Protein AF-A0A4Y2KAM5-F1 (afdb_monomer_lite)

Sequence (116 aa):
MMDPSRSSQRAVIQFLRAEGERASQIYRRMKEVYGEQCLARCTIERYCNTLLRLKQTIKNKQRGKLSNGIVLLQDNARPRVGKKTLELLEKFRWEVLQHPPYSPDISHVTPISSAP

Secondary structure (DSSP, 8-state):
----SHHHHHHHHHHHHHTT--HHHHHHHHHHHHGGG-HHHHHHHHHHHHHHHHHHHHHHHSTTGGGG-EEEE----TTTS-HHHHHHHHHHTEEEEP--TT-GGGS---------

Structure (mmCIF, N/CA/C/O backbone):
data_AF-A0A4Y2KAM5-F1
#
_entry.id   AF-A0A4Y2KAM5-F1
#
loop_
_atom_site.group_PDB
_atom_site.id
_atom_site.type_symbol
_atom_site.label_atom_id
_atom_site.label_alt_id
_atom_site.label_comp_id
_atom_site.label_asym_id
_atom_site.label_entity_id
_atom_site.label_seq_id
_atom_site.pdbx_PDB_ins_code
_atom_site.Cartn_x
_atom_site.Cartn_y
_atom_site.Cartn_z
_atom_site.occupancy
_atom_site.B_iso_or_equiv
_atom_site.auth_seq_id
_atom_site.auth_comp_id
_atom_site.auth_asym_id
_atom_site.auth_atom_id
_atom_site.pdbx_PDB_model_num
ATOM 1 N N . MET A 1 1 ? 23.739 1.445 -0.058 1.00 62.59 1 MET A N 1
ATOM 2 C CA . MET A 1 1 ? 22.274 1.334 0.122 1.00 62.59 1 MET A CA 1
ATOM 3 C C . MET A 1 1 ? 21.628 2.432 -0.713 1.00 62.59 1 MET A C 1
ATOM 5 O O . MET A 1 1 ? 22.022 3.578 -0.545 1.00 62.59 1 MET A O 1
ATOM 9 N N . MET A 1 2 ? 20.752 2.091 -1.664 1.00 76.50 2 MET A N 1
ATOM 10 C CA . MET A 1 2 ? 20.101 3.063 -2.562 1.00 76.50 2 MET A CA 1
ATOM 11 C C . MET A 1 2 ? 18.965 3.788 -1.819 1.00 76.50 2 MET A C 1
ATOM 13 O O . MET A 1 2 ? 18.311 3.171 -0.980 1.00 76.50 2 MET A O 1
ATOM 17 N N . ASP A 1 3 ? 18.703 5.064 -2.120 1.00 83.19 3 ASP A N 1
ATOM 18 C CA . ASP A 1 3 ? 17.586 5.807 -1.513 1.00 83.19 3 ASP A CA 1
ATOM 19 C C . ASP A 1 3 ? 16.230 5.158 -1.872 1.00 83.19 3 ASP A C 1
ATOM 21 O O . ASP A 1 3 ? 15.888 5.102 -3.058 1.00 83.19 3 ASP A O 1
ATOM 25 N N . PRO A 1 4 ? 15.429 4.691 -0.893 1.00 80.06 4 PRO A N 1
ATOM 26 C CA . PRO A 1 4 ? 14.168 4.001 -1.151 1.00 80.06 4 PRO A CA 1
ATOM 27 C C . PRO A 1 4 ? 13.010 4.944 -1.488 1.00 80.06 4 PRO A C 1
ATOM 29 O O . PRO A 1 4 ? 11.862 4.495 -1.567 1.00 80.06 4 PRO A O 1
ATOM 32 N N . SER A 1 5 ? 13.251 6.243 -1.682 1.00 83.81 5 SER A N 1
ATOM 33 C CA . SER A 1 5 ? 12.192 7.171 -2.075 1.00 83.81 5 SER A CA 1
ATOM 34 C C . SER A 1 5 ? 11.488 6.737 -3.370 1.00 83.81 5 SER A C 1
ATOM 36 O O . SER A 1 5 ? 12.058 6.105 -4.263 1.00 83.81 5 SER A O 1
ATOM 38 N N . ARG A 1 6 ? 10.206 7.109 -3.505 1.00 81.12 6 ARG A N 1
ATOM 39 C CA . ARG A 1 6 ? 9.416 6.807 -4.714 1.00 81.12 6 ARG A CA 1
ATOM 40 C C . ARG A 1 6 ? 10.047 7.389 -5.975 1.00 81.12 6 ARG A C 1
ATOM 42 O O . ARG A 1 6 ? 9.938 6.778 -7.030 1.00 81.12 6 ARG A O 1
ATOM 49 N N . SER A 1 7 ? 10.652 8.568 -5.867 1.00 85.31 7 SER A N 1
ATOM 50 C CA . SER A 1 7 ? 11.377 9.240 -6.946 1.00 85.31 7 SER A CA 1
ATOM 51 C C . SER A 1 7 ? 12.544 8.389 -7.426 1.00 85.31 7 SER A C 1
ATOM 53 O O . SER A 1 7 ? 12.610 8.085 -8.614 1.00 85.31 7 SER A O 1
ATOM 55 N N . SER A 1 8 ? 13.383 7.928 -6.499 1.00 88.38 8 SER A N 1
ATOM 56 C CA . SER A 1 8 ? 14.541 7.083 -6.794 1.00 88.38 8 SER A CA 1
ATOM 57 C C . SER A 1 8 ? 14.114 5.745 -7.386 1.00 88.38 8 SER A C 1
ATOM 59 O O . SER A 1 8 ? 14.589 5.346 -8.445 1.00 88.38 8 SER A O 1
ATOM 61 N N . GLN A 1 9 ? 13.109 5.103 -6.790 1.00 88.31 9 GLN A N 1
ATOM 62 C CA . GLN A 1 9 ? 12.578 3.849 -7.313 1.00 88.31 9 GLN A CA 1
ATOM 63 C C . GLN A 1 9 ? 11.943 3.992 -8.706 1.00 88.31 9 GLN A C 1
ATOM 65 O O . GLN A 1 9 ? 12.094 3.118 -9.559 1.00 88.31 9 GLN A O 1
ATOM 70 N N . ARG A 1 10 ? 11.238 5.101 -8.966 1.00 88.75 10 ARG A N 1
ATOM 71 C CA . ARG A 1 10 ? 10.645 5.388 -10.278 1.00 88.75 10 ARG A CA 1
ATOM 72 C C . ARG A 1 10 ? 11.716 5.668 -11.328 1.00 88.75 10 ARG A C 1
ATOM 74 O O . ARG A 1 10 ? 11.553 5.210 -12.453 1.00 88.75 10 ARG A O 1
ATOM 81 N N . ALA A 1 11 ? 12.788 6.370 -10.961 1.00 91.19 11 ALA A N 1
ATOM 82 C 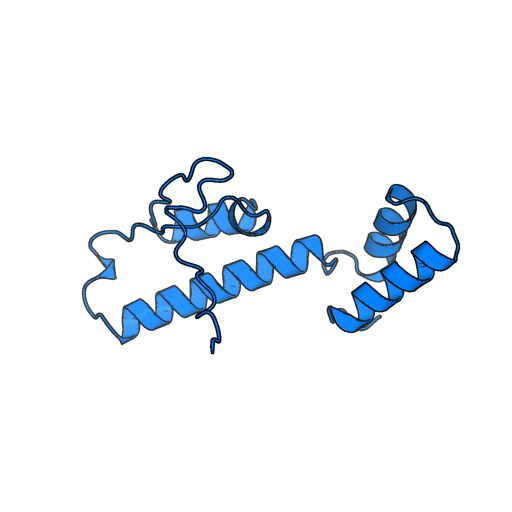CA . ALA A 1 11 ? 13.926 6.609 -11.843 1.00 91.19 11 ALA A CA 1
ATOM 83 C C . ALA A 1 11 ? 14.585 5.288 -12.264 1.00 91.19 11 ALA A C 1
ATOM 85 O O . ALA A 1 11 ? 14.802 5.077 -13.452 1.00 91.19 11 ALA A O 1
ATOM 86 N N . VAL A 1 12 ? 14.789 4.355 -11.327 1.00 89.62 12 VAL A N 1
ATOM 87 C CA . VAL A 1 12 ? 15.322 3.018 -11.643 1.00 89.62 12 VAL A CA 1
ATOM 88 C C . VAL A 1 12 ? 14.385 2.247 -12.574 1.00 89.62 12 VAL A C 1
ATOM 90 O O . VAL A 1 12 ? 14.832 1.714 -13.581 1.00 89.62 12 VAL A O 1
ATOM 93 N N . ILE A 1 13 ? 13.073 2.236 -12.320 1.00 90.81 13 ILE A N 1
ATOM 94 C CA . ILE A 1 13 ? 12.115 1.571 -13.223 1.00 90.81 13 ILE A CA 1
ATOM 95 C C . ILE A 1 13 ? 12.149 2.181 -14.630 1.00 90.81 13 ILE A C 1
ATOM 97 O O . ILE A 1 13 ? 12.090 1.450 -15.617 1.00 90.81 13 ILE A O 1
ATOM 101 N N . GLN A 1 14 ? 12.227 3.510 -14.730 1.00 92.69 14 GLN A N 1
ATOM 102 C CA . GLN A 1 14 ? 12.318 4.206 -16.014 1.00 92.69 14 GLN A CA 1
ATOM 103 C C . GLN A 1 14 ? 13.618 3.865 -16.747 1.00 92.69 14 GLN A C 1
ATOM 105 O O . GLN A 1 14 ? 13.573 3.600 -17.945 1.00 92.69 14 GLN A O 1
ATOM 110 N N . 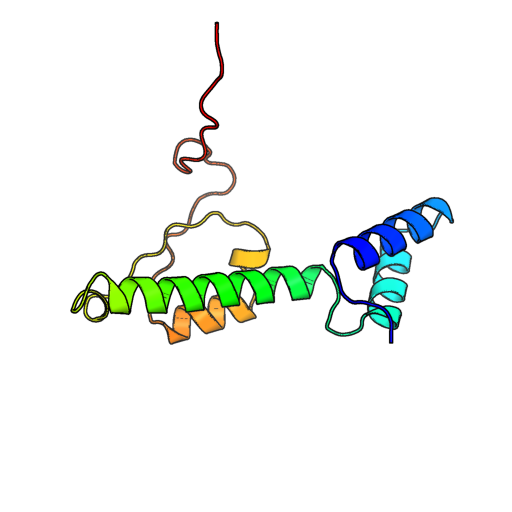PHE A 1 15 ? 14.735 3.806 -16.024 1.00 93.69 15 PHE A N 1
ATOM 111 C CA . PHE A 1 15 ? 16.039 3.427 -16.555 1.00 93.69 15 PHE A CA 1
ATOM 112 C C . PHE A 1 15 ? 16.041 1.992 -17.102 1.00 93.69 15 PHE A C 1
ATOM 114 O O . PHE A 1 15 ? 16.318 1.793 -18.279 1.00 93.69 15 PHE A O 1
ATOM 121 N N . LEU A 1 16 ? 15.618 1.003 -16.307 1.00 92.12 16 LEU A N 1
ATOM 122 C CA . LEU A 1 16 ? 15.596 -0.406 -16.731 1.00 92.12 16 LEU A CA 1
ATOM 123 C C . LEU A 1 16 ? 14.626 -0.643 -17.901 1.00 92.12 16 LEU A C 1
ATOM 125 O O . LEU A 1 16 ? 14.863 -1.475 -18.774 1.00 92.12 16 LEU A O 1
ATOM 129 N N . ARG A 1 17 ? 13.531 0.125 -17.963 1.00 92.69 17 ARG A N 1
ATOM 130 C CA . ARG A 1 17 ? 12.621 0.098 -19.114 1.00 92.69 17 ARG A CA 1
ATOM 131 C C . ARG A 1 17 ? 13.272 0.672 -20.377 1.00 92.69 17 ARG A C 1
ATOM 133 O O . ARG A 1 17 ? 12.992 0.167 -21.460 1.00 92.69 17 ARG A O 1
ATOM 140 N N . ALA A 1 18 ? 14.110 1.702 -20.249 1.00 93.56 18 ALA A N 1
ATOM 141 C CA . ALA A 1 18 ? 14.869 2.272 -21.362 1.00 93.56 18 ALA A CA 1
ATOM 142 C C . ALA A 1 18 ? 15.994 1.337 -21.846 1.00 93.56 18 ALA A C 1
ATOM 144 O O . ALA A 1 18 ? 16.266 1.304 -23.040 1.00 93.56 18 ALA A O 1
ATOM 145 N N . GLU A 1 19 ? 16.570 0.515 -20.959 1.00 92.88 19 GLU A N 1
ATOM 146 C CA . GLU A 1 19 ? 17.498 -0.575 -21.321 1.00 92.88 19 GLU A CA 1
ATOM 147 C C . GLU A 1 19 ? 16.820 -1.738 -22.077 1.00 92.88 19 GLU A C 1
ATOM 149 O O . GLU A 1 19 ? 17.492 -2.656 -22.542 1.00 92.88 19 GLU A O 1
ATOM 154 N N . GLY A 1 20 ? 15.490 -1.719 -22.222 1.00 92.44 20 GLY A N 1
ATOM 155 C CA . GLY A 1 20 ? 14.738 -2.747 -22.944 1.00 92.44 20 GLY A CA 1
ATOM 156 C C . GLY A 1 20 ? 14.382 -3.976 -22.104 1.00 92.44 20 GLY A C 1
ATOM 157 O O . GLY A 1 20 ? 13.975 -5.002 -22.653 1.00 92.44 20 GLY A O 1
ATOM 158 N N . GLU A 1 21 ? 14.494 -3.904 -20.776 1.00 92.56 21 GLU A N 1
ATOM 159 C CA . GLU A 1 21 ? 14.119 -5.026 -19.924 1.00 92.56 21 GLU A CA 1
ATOM 160 C C . GLU A 1 21 ? 12.616 -5.295 -19.910 1.00 92.56 21 GLU A C 1
ATOM 162 O O . GLU A 1 21 ? 11.764 -4.401 -19.865 1.00 92.56 21 GLU A O 1
ATOM 167 N N . ARG A 1 22 ? 12.270 -6.582 -19.849 1.00 93.69 22 ARG A N 1
ATOM 168 C CA . ARG A 1 22 ? 10.887 -7.007 -19.647 1.00 93.69 22 ARG A CA 1
ATOM 169 C C . ARG A 1 22 ? 10.462 -6.769 -18.202 1.00 93.69 22 ARG A C 1
ATOM 171 O O . ARG A 1 22 ? 11.255 -6.895 -17.272 1.00 93.69 22 ARG A O 1
ATOM 178 N N . ALA A 1 23 ? 9.162 -6.563 -17.990 1.00 85.31 23 ALA A N 1
ATOM 179 C CA . ALA A 1 23 ? 8.577 -6.296 -16.670 1.00 85.31 23 ALA A CA 1
ATOM 180 C C . ALA A 1 23 ? 9.002 -7.289 -15.564 1.00 85.31 23 ALA A C 1
ATOM 182 O O . ALA A 1 23 ? 9.200 -6.891 -14.417 1.00 85.31 23 ALA A O 1
ATOM 183 N N . SER A 1 24 ? 9.181 -8.572 -15.897 1.00 88.25 24 SER A N 1
ATOM 184 C CA . SER A 1 24 ? 9.647 -9.598 -14.954 1.00 88.25 24 SER A CA 1
ATOM 185 C C . SER A 1 24 ? 11.097 -9.398 -14.504 1.00 88.25 24 SER A C 1
ATOM 187 O O . SER A 1 24 ? 11.423 -9.689 -13.354 1.00 88.25 24 SER A O 1
ATOM 189 N N . GLN A 1 25 ? 11.965 -8.917 -15.396 1.00 91.88 25 GLN A N 1
ATOM 190 C CA . GLN A 1 25 ? 13.373 -8.645 -15.100 1.00 91.88 25 GLN A CA 1
ATOM 191 C C . GLN A 1 25 ? 13.501 -7.350 -14.294 1.00 91.88 25 GLN A C 1
ATOM 193 O O . GLN A 1 25 ? 14.136 -7.366 -13.241 1.00 91.88 25 GLN A O 1
ATOM 198 N N . ILE A 1 26 ? 12.742 -6.313 -14.675 1.00 91.19 26 ILE A N 1
ATOM 199 C CA . ILE A 1 26 ? 12.607 -5.074 -13.897 1.00 91.19 26 ILE A CA 1
ATOM 200 C C . ILE A 1 26 ? 12.191 -5.401 -12.463 1.00 91.19 26 ILE A C 1
ATOM 202 O O . ILE A 1 26 ? 12.829 -4.938 -11.528 1.00 91.19 26 ILE A O 1
ATOM 206 N N . TYR A 1 27 ? 11.170 -6.241 -12.256 1.00 87.31 27 TYR A N 1
ATOM 207 C CA . TYR A 1 27 ? 10.750 -6.637 -10.907 1.00 87.31 27 TYR A CA 1
ATOM 208 C C . TYR A 1 27 ? 11.861 -7.348 -10.117 1.00 87.31 27 TYR A C 1
ATOM 210 O O . TYR A 1 27 ? 12.036 -7.070 -8.929 1.00 87.31 27 TYR A O 1
ATOM 218 N N . ARG A 1 28 ? 12.618 -8.249 -10.758 1.00 90.44 28 ARG A N 1
ATOM 219 C CA . ARG A 1 28 ? 13.723 -8.977 -10.117 1.00 90.44 28 ARG A CA 1
ATOM 220 C C . ARG A 1 28 ? 14.837 -8.023 -9.687 1.00 90.44 28 ARG A C 1
ATOM 222 O O . ARG A 1 28 ? 15.177 -8.008 -8.509 1.00 90.44 28 ARG A O 1
ATOM 229 N N . ARG A 1 29 ? 15.302 -7.165 -10.598 1.00 90.50 29 ARG A N 1
ATOM 230 C CA . ARG A 1 29 ? 16.314 -6.139 -10.310 1.00 90.50 29 ARG A CA 1
ATOM 231 C C . ARG A 1 29 ? 15.831 -5.146 -9.258 1.00 90.50 29 ARG A C 1
ATOM 233 O O . ARG A 1 29 ? 16.566 -4.797 -8.342 1.00 90.50 29 ARG A O 1
ATOM 240 N N . MET A 1 30 ? 14.559 -4.756 -9.313 1.00 89.25 30 MET A N 1
ATOM 241 C CA . MET A 1 30 ? 13.967 -3.884 -8.301 1.00 89.25 30 MET A CA 1
ATOM 242 C C . MET A 1 30 ? 14.008 -4.520 -6.908 1.00 89.25 30 MET A C 1
ATOM 244 O O . MET A 1 30 ? 14.317 -3.849 -5.922 1.00 89.25 30 MET A O 1
ATOM 248 N N . LYS A 1 31 ? 13.724 -5.824 -6.826 1.00 87.19 31 LYS A N 1
ATOM 249 C CA . LYS A 1 31 ? 13.784 -6.592 -5.580 1.00 87.19 31 LYS A CA 1
ATOM 250 C C . LYS A 1 31 ? 15.219 -6.782 -5.085 1.00 87.19 31 LYS A C 1
ATOM 252 O O . LYS A 1 31 ? 15.419 -6.801 -3.880 1.00 87.19 31 LYS A O 1
ATOM 257 N N . GLU A 1 32 ? 16.203 -6.884 -5.971 1.00 89.00 32 GLU A N 1
ATOM 258 C CA . GLU A 1 32 ? 17.623 -6.949 -5.598 1.00 89.00 32 GLU A CA 1
ATOM 259 C C . GLU A 1 32 ? 18.124 -5.614 -5.027 1.00 89.00 32 GLU A C 1
ATOM 261 O O . GLU A 1 32 ? 18.765 -5.598 -3.981 1.00 89.00 32 GLU A O 1
ATOM 266 N N . VAL A 1 33 ? 17.778 -4.486 -5.661 1.00 88.00 33 VAL A N 1
ATOM 267 C CA . VAL A 1 33 ? 18.260 -3.153 -5.250 1.00 88.00 33 VAL A CA 1
ATOM 268 C C . VAL A 1 33 ? 17.564 -2.646 -3.984 1.00 88.00 33 VAL A C 1
ATOM 270 O O . VAL A 1 33 ? 18.210 -2.067 -3.111 1.00 88.00 33 VAL A O 1
ATOM 273 N N . TYR A 1 34 ? 16.247 -2.846 -3.878 1.00 85.50 34 TYR A N 1
ATOM 274 C CA . TYR A 1 34 ? 15.428 -2.266 -2.805 1.00 85.50 34 TYR A CA 1
ATOM 275 C C . TYR A 1 34 ? 14.913 -3.290 -1.790 1.00 85.50 34 TYR A C 1
ATOM 277 O O . TYR A 1 34 ? 14.358 -2.900 -0.761 1.00 85.50 34 TYR A O 1
ATOM 285 N N . GLY A 1 35 ? 15.067 -4.592 -2.047 1.00 84.88 35 GLY A N 1
ATOM 286 C CA . GLY A 1 35 ? 14.651 -5.649 -1.128 1.00 84.88 35 GLY A CA 1
ATOM 287 C C . GLY A 1 35 ? 13.185 -5.527 -0.717 1.00 84.88 35 GLY A C 1
ATOM 288 O O . GLY A 1 35 ? 12.262 -5.500 -1.539 1.00 84.8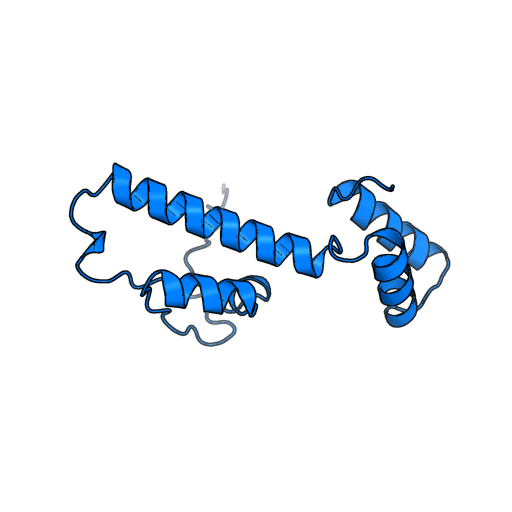8 35 GLY A O 1
ATOM 289 N N . GLU A 1 36 ? 12.965 -5.434 0.593 1.00 78.25 36 GLU A N 1
ATOM 290 C CA . GLU A 1 36 ? 11.632 -5.276 1.170 1.00 78.25 36 GLU A CA 1
ATOM 291 C C . GLU A 1 36 ? 11.005 -3.895 0.929 1.00 78.25 36 GLU A C 1
ATOM 293 O O . GLU A 1 36 ? 9.782 -3.775 0.999 1.00 78.25 36 GLU A O 1
ATOM 298 N N . GLN A 1 37 ? 11.812 -2.884 0.594 1.00 76.25 37 GLN A N 1
ATOM 299 C CA . GLN A 1 37 ? 11.394 -1.495 0.378 1.00 76.25 37 GLN A CA 1
ATOM 300 C C . GLN A 1 37 ? 10.944 -1.220 -1.068 1.00 76.25 37 GLN A C 1
ATOM 302 O O . GLN A 1 37 ? 10.829 -0.074 -1.481 1.00 76.25 37 GLN A O 1
ATOM 307 N N . CYS A 1 38 ? 10.663 -2.250 -1.867 1.00 77.19 38 CYS A N 1
ATOM 308 C CA . CYS A 1 38 ? 10.095 -2.092 -3.209 1.00 77.19 38 CYS A CA 1
ATOM 309 C C . CYS A 1 38 ? 8.738 -1.346 -3.199 1.00 77.19 38 CYS A C 1
ATOM 311 O O . CYS A 1 38 ? 7.909 -1.563 -2.311 1.00 77.19 38 CYS A O 1
ATOM 313 N N . LEU A 1 39 ? 8.452 -0.555 -4.246 1.00 67.88 39 LEU A N 1
ATOM 314 C CA . LEU A 1 39 ? 7.273 0.325 -4.380 1.00 67.88 39 LEU A CA 1
ATOM 315 C C . LEU A 1 39 ? 5.944 -0.328 -3.973 1.00 67.88 39 LEU A C 1
ATOM 317 O O . LEU A 1 39 ? 5.110 0.309 -3.324 1.00 67.88 39 LEU A O 1
ATOM 321 N N . ALA A 1 40 ? 5.738 -1.596 -4.335 1.00 67.00 40 ALA A N 1
ATOM 322 C CA . ALA A 1 40 ? 4.520 -2.328 -3.996 1.00 67.00 40 ALA A CA 1
ATOM 323 C C . ALA A 1 40 ? 4.329 -2.471 -2.474 1.00 67.00 40 ALA A C 1
ATOM 325 O O . ALA A 1 40 ? 3.224 -2.275 -1.971 1.00 67.00 40 ALA A O 1
ATOM 326 N N . ARG A 1 41 ? 5.406 -2.750 -1.730 1.00 66.06 41 ARG A N 1
ATOM 327 C CA . ARG A 1 41 ? 5.386 -2.870 -0.266 1.00 66.06 41 ARG A CA 1
ATOM 328 C C . ARG A 1 41 ? 5.339 -1.506 0.422 1.00 66.06 41 ARG A C 1
ATOM 330 O O . ARG A 1 41 ? 4.525 -1.338 1.329 1.00 66.06 41 ARG A O 1
ATOM 337 N N . CYS A 1 42 ? 6.086 -0.513 -0.069 1.00 69.12 42 CYS A N 1
ATOM 338 C CA . CYS A 1 42 ? 6.027 0.858 0.459 1.00 69.12 42 CYS A CA 1
ATOM 339 C C . CYS A 1 42 ? 4.627 1.480 0.359 1.00 69.12 42 CYS A C 1
ATOM 341 O O . CYS A 1 42 ? 4.230 2.265 1.219 1.00 69.12 42 CYS A O 1
ATOM 343 N N . THR A 1 43 ? 3.855 1.134 -0.675 1.00 77.81 43 THR A N 1
ATOM 344 C CA . THR A 1 43 ? 2.493 1.666 -0.844 1.00 77.81 43 THR A CA 1
ATOM 345 C C . THR A 1 43 ? 1.523 1.094 0.198 1.00 77.81 43 THR A C 1
ATOM 347 O O . THR A 1 43 ? 0.713 1.841 0.745 1.00 77.81 43 THR A O 1
ATOM 350 N N . ILE A 1 44 ? 1.643 -0.198 0.530 1.00 81.44 44 ILE A N 1
ATOM 351 C CA . ILE A 1 44 ? 0.847 -0.856 1.582 1.00 81.44 44 ILE A CA 1
ATOM 352 C C . ILE A 1 44 ? 1.198 -0.274 2.956 1.00 81.44 44 ILE A C 1
ATOM 354 O O . ILE A 1 44 ? 0.318 0.128 3.712 1.00 81.44 44 ILE A O 1
ATOM 358 N N . GLU A 1 45 ? 2.489 -0.167 3.269 1.00 82.00 45 GLU A N 1
ATOM 359 C CA . GLU A 1 45 ? 2.956 0.366 4.552 1.00 82.00 45 GLU A CA 1
ATOM 360 C C . GLU A 1 45 ? 2.515 1.817 4.775 1.00 82.00 45 GLU A C 1
ATOM 362 O O . GLU A 1 45 ? 2.048 2.185 5.856 1.00 82.00 45 GLU A O 1
ATOM 367 N N . ARG A 1 46 ? 2.572 2.643 3.727 1.00 83.25 46 ARG A N 1
ATOM 368 C CA . ARG A 1 46 ? 2.061 4.013 3.785 1.00 83.25 46 ARG A CA 1
ATOM 369 C C . ARG A 1 46 ? 0.565 4.053 4.082 1.00 83.25 46 ARG A C 1
ATOM 371 O O . ARG A 1 46 ? 0.136 4.892 4.870 1.00 83.25 46 ARG A O 1
ATOM 378 N N . TYR A 1 47 ? -0.219 3.163 3.476 1.00 85.56 47 TYR A N 1
ATOM 379 C CA . TYR A 1 47 ? -1.651 3.082 3.744 1.00 85.56 47 TYR A CA 1
ATOM 380 C C . TYR A 1 47 ? -1.933 2.671 5.199 1.00 85.56 47 TYR A C 1
ATOM 382 O O . TYR A 1 47 ? -2.724 3.328 5.876 1.00 85.56 47 TYR A O 1
ATOM 390 N N . CYS A 1 48 ? -1.201 1.689 5.731 1.00 87.00 48 CYS A N 1
ATOM 391 C CA . CYS A 1 48 ? -1.265 1.320 7.148 1.00 87.00 48 CYS A CA 1
ATOM 392 C C . CYS A 1 48 ? -0.951 2.504 8.081 1.00 87.00 48 CYS A C 1
ATOM 394 O O . CYS A 1 48 ? -1.663 2.737 9.057 1.00 87.00 48 CYS A O 1
ATOM 396 N N . ASN A 1 49 ? 0.066 3.305 7.753 1.00 89.25 49 ASN A N 1
ATOM 397 C CA . ASN A 1 49 ? 0.394 4.518 8.507 1.00 89.25 49 ASN A CA 1
ATOM 398 C C . ASN A 1 49 ? -0.730 5.564 8.462 1.00 89.25 49 ASN A C 1
ATOM 400 O O . ASN A 1 49 ? -1.012 6.212 9.473 1.00 89.25 49 ASN A O 1
ATOM 404 N N . THR A 1 50 ? -1.411 5.711 7.324 1.00 89.25 50 THR A N 1
ATOM 405 C CA . THR A 1 50 ? -2.607 6.559 7.218 1.00 89.25 50 THR A CA 1
ATOM 406 C C . THR A 1 50 ? -3.719 6.064 8.146 1.00 89.25 50 THR A C 1
ATOM 408 O O . THR A 1 50 ? -4.289 6.872 8.878 1.00 89.25 50 THR A O 1
ATOM 411 N N . LEU A 1 51 ? -3.987 4.754 8.187 1.00 89.50 51 LEU A N 1
ATOM 412 C CA . LEU A 1 51 ? -4.995 4.165 9.080 1.00 89.50 51 LEU A CA 1
ATOM 413 C C . LEU A 1 51 ? -4.657 4.373 10.564 1.00 89.50 51 LEU A C 1
ATOM 415 O O . LEU A 1 51 ? -5.535 4.717 11.355 1.00 89.50 51 LEU 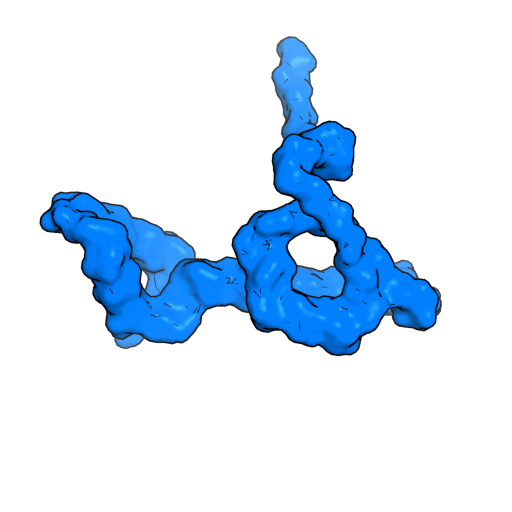A O 1
ATOM 419 N N . LEU A 1 52 ? -3.384 4.237 10.947 1.00 91.00 52 LEU A N 1
ATOM 420 C CA . LEU A 1 52 ? -2.919 4.511 12.313 1.00 91.00 52 LEU A CA 1
ATOM 421 C C . LEU A 1 52 ? -3.175 5.969 12.722 1.00 91.00 52 LEU A C 1
ATOM 423 O O . LEU A 1 52 ? -3.727 6.236 13.793 1.00 91.00 52 LEU A O 1
ATOM 427 N N . ARG A 1 53 ? -2.829 6.921 11.849 1.00 90.38 53 ARG A N 1
ATOM 428 C CA . ARG A 1 53 ? -3.081 8.354 12.076 1.00 90.38 53 ARG A CA 1
ATOM 429 C C . ARG A 1 53 ? -4.572 8.670 12.134 1.00 90.38 53 ARG A C 1
ATOM 431 O O . ARG A 1 53 ? -4.995 9.469 12.972 1.00 90.38 53 ARG A O 1
ATOM 438 N N . LEU A 1 54 ? -5.367 8.032 11.276 1.00 88.88 54 LEU A N 1
ATOM 439 C CA . LEU A 1 54 ? -6.820 8.163 11.273 1.00 88.88 54 LEU A CA 1
ATOM 440 C C . LEU A 1 54 ? -7.405 7.692 12.608 1.00 88.88 54 LEU A C 1
ATOM 442 O O . LEU A 1 54 ? -8.148 8.440 13.239 1.00 88.88 54 LEU A O 1
ATOM 446 N N . LYS A 1 55 ? -6.997 6.517 13.100 1.00 87.12 55 LYS A N 1
ATOM 447 C CA . LYS A 1 55 ? -7.422 6.000 14.408 1.00 87.12 55 LYS A CA 1
ATOM 448 C C . LYS A 1 55 ? -7.078 6.960 15.546 1.00 87.12 55 LYS A C 1
ATOM 450 O O . LYS A 1 55 ? -7.929 7.228 16.394 1.00 87.12 55 LYS A O 1
ATOM 455 N N . GLN A 1 56 ? -5.867 7.518 15.547 1.00 88.00 56 GLN A N 1
ATOM 456 C CA . GLN A 1 56 ? -5.459 8.499 16.555 1.00 88.00 56 GLN A CA 1
ATOM 457 C C . GLN A 1 56 ? -6.295 9.783 16.473 1.00 88.00 56 GLN A C 1
ATOM 459 O O . GLN A 1 56 ? -6.690 10.341 17.494 1.00 88.00 56 GLN A O 1
ATOM 464 N N . THR A 1 57 ? -6.608 10.235 15.260 1.00 87.19 57 THR A N 1
ATOM 465 C CA . THR A 1 57 ? -7.406 11.443 15.039 1.00 87.19 57 THR A CA 1
ATOM 466 C C . THR A 1 57 ? -8.851 11.241 15.486 1.00 87.19 57 THR A C 1
ATOM 468 O O . THR A 1 57 ? -9.399 12.116 16.151 1.00 87.19 57 THR A O 1
ATOM 471 N N . ILE A 1 58 ? -9.452 10.082 15.201 1.00 84.75 58 ILE A N 1
ATOM 472 C CA . ILE A 1 58 ? -10.791 9.726 15.690 1.00 84.75 58 ILE A CA 1
ATOM 473 C C . ILE A 1 58 ? -10.791 9.660 17.220 1.00 84.75 58 ILE A C 1
ATOM 475 O O . ILE A 1 58 ? -11.651 10.272 17.849 1.00 84.75 58 ILE A O 1
ATOM 479 N N . LYS A 1 59 ? -9.786 9.012 17.828 1.00 83.19 59 LYS A N 1
ATOM 480 C CA . LYS A 1 59 ? -9.625 8.964 19.292 1.00 83.19 59 LYS A CA 1
ATOM 481 C C . LYS A 1 59 ? -9.593 10.364 19.912 1.00 83.19 59 LYS A C 1
ATOM 483 O O . LYS A 1 59 ? -10.221 10.595 20.941 1.00 83.19 59 LYS A O 1
ATOM 488 N N . ASN A 1 60 ? -8.857 11.282 19.289 1.00 84.56 60 ASN A N 1
ATOM 489 C CA . ASN A 1 60 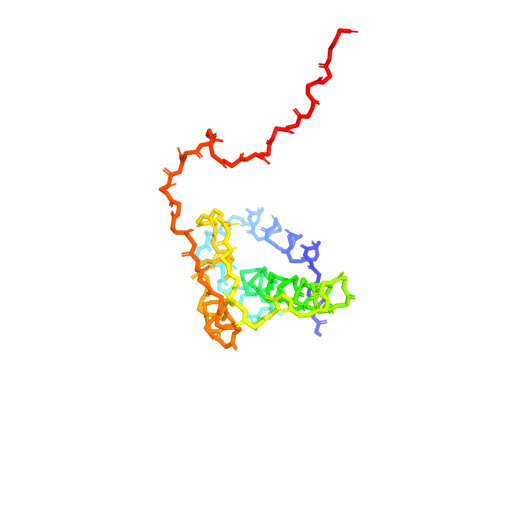? -8.664 12.634 19.802 1.00 84.56 60 ASN A CA 1
ATOM 490 C C . ASN A 1 60 ? -9.901 13.521 19.592 1.00 84.56 60 ASN A C 1
ATOM 492 O O . ASN A 1 60 ? -10.274 14.256 20.501 1.00 84.56 60 ASN A O 1
ATOM 496 N N . LYS A 1 61 ? -10.531 13.459 18.409 1.00 82.50 61 LYS A N 1
ATOM 497 C CA . LYS A 1 61 ? -11.658 14.330 18.028 1.00 82.50 61 LYS A CA 1
ATOM 498 C C . LYS A 1 61 ? -13.017 13.834 18.521 1.00 82.50 61 LYS A C 1
ATOM 500 O O . LYS A 1 61 ? -13.929 14.634 18.670 1.00 82.50 61 LYS A O 1
ATOM 505 N N . GLN A 1 62 ? -13.179 12.530 18.726 1.00 71.94 62 GLN A N 1
ATOM 506 C CA . GLN A 1 62 ? -14.462 11.904 19.046 1.00 71.94 62 GLN A CA 1
ATOM 507 C C . GLN A 1 62 ? -14.287 10.925 20.214 1.00 71.94 62 GLN A C 1
ATOM 509 O O . GLN A 1 62 ? -14.405 9.705 20.059 1.00 71.94 62 GLN A O 1
ATOM 514 N N . ARG A 1 63 ? -13.974 11.473 21.399 1.00 65.19 63 ARG A N 1
ATOM 515 C CA . ARG A 1 63 ? -13.880 10.702 22.649 1.00 65.19 63 ARG A CA 1
ATOM 516 C C . ARG A 1 63 ? -15.188 9.920 22.845 1.00 65.19 63 ARG A C 1
ATOM 518 O O . ARG A 1 63 ? -16.250 10.521 22.930 1.00 65.19 63 ARG A O 1
ATOM 525 N N . GLY A 1 64 ? -15.105 8.589 22.852 1.00 65.75 64 GLY A N 1
ATOM 526 C CA . GLY A 1 64 ? -16.254 7.689 23.029 1.00 65.75 64 GLY A CA 1
ATOM 527 C C . GLY A 1 64 ? -16.758 6.973 21.769 1.00 65.75 64 GLY A C 1
ATOM 528 O O . GLY A 1 64 ? -17.426 5.962 21.905 1.00 65.75 64 GLY A O 1
ATOM 529 N N . LYS A 1 65 ? -16.399 7.386 20.542 1.00 66.31 65 LYS A N 1
ATOM 530 C CA . LYS A 1 65 ? -16.889 6.704 19.317 1.00 66.31 65 LYS A CA 1
ATOM 531 C C . LYS A 1 65 ? -16.165 5.406 18.954 1.00 66.31 65 LYS A C 1
ATOM 533 O O . LYS A 1 65 ? -16.656 4.642 18.135 1.00 66.31 65 LYS A O 1
ATOM 538 N N . LEU A 1 66 ? -15.010 5.135 19.561 1.00 63.59 66 LEU A N 1
ATOM 539 C CA . LEU A 1 66 ? -14.252 3.909 19.286 1.00 63.59 66 LEU A CA 1
ATOM 540 C C . LEU A 1 66 ? -14.879 2.645 19.899 1.00 63.59 66 LEU A C 1
ATOM 542 O O . LEU A 1 66 ? -14.451 1.552 19.541 1.00 63.59 66 LEU A O 1
ATOM 546 N N . SER A 1 67 ? -15.854 2.772 20.806 1.00 63.72 67 SER A N 1
ATOM 547 C CA . SER A 1 67 ? -16.519 1.626 21.442 1.00 63.72 67 SER A CA 1
ATOM 548 C C . SER A 1 67 ? -17.561 0.949 20.552 1.00 63.72 67 SER A C 1
ATOM 550 O O . SER A 1 67 ? -17.817 -0.234 20.739 1.00 63.72 67 SER A O 1
ATOM 552 N N . ASN A 1 68 ? -18.136 1.664 19.578 1.00 66.94 68 ASN A N 1
ATOM 553 C CA . ASN A 1 68 ? -19.282 1.180 18.793 1.00 66.94 68 ASN A CA 1
ATOM 554 C C . ASN A 1 68 ? -18.881 0.503 17.471 1.00 66.94 68 ASN A C 1
ATOM 556 O O . ASN A 1 68 ? -19.732 0.280 16.617 1.00 66.94 68 ASN A O 1
ATOM 560 N N . GLY A 1 69 ? -17.593 0.195 17.292 1.00 72.12 69 GLY A N 1
ATOM 561 C CA . GLY A 1 69 ? -17.061 -0.247 16.004 1.00 72.12 69 GLY A CA 1
ATOM 562 C C . GLY A 1 69 ? -16.996 0.901 14.989 1.00 72.12 69 GLY A C 1
ATOM 563 O O . GLY A 1 69 ? -17.698 1.906 15.090 1.00 72.12 69 GLY A O 1
ATOM 564 N N . ILE A 1 70 ? -16.087 0.791 14.022 1.00 81.69 70 ILE A N 1
ATOM 565 C CA . ILE A 1 70 ? -15.987 1.738 12.904 1.00 81.69 70 ILE A CA 1
ATOM 566 C C . ILE A 1 70 ? -16.219 0.952 11.626 1.00 81.69 70 ILE A C 1
ATOM 568 O O . ILE A 1 70 ? -15.519 -0.026 11.380 1.00 81.69 70 ILE A O 1
ATOM 572 N N . VAL A 1 71 ? -17.154 1.425 10.806 1.00 84.62 71 VAL A N 1
ATOM 573 C CA . VAL A 1 71 ? -17.324 0.952 9.433 1.00 84.62 71 VAL A CA 1
ATOM 574 C C . VAL A 1 71 ? -16.488 1.845 8.518 1.00 84.62 71 VAL A C 1
ATOM 576 O O . VAL A 1 71 ? -16.697 3.058 8.454 1.00 84.62 71 VAL A O 1
ATOM 579 N N . LEU A 1 72 ? -15.504 1.260 7.839 1.00 85.06 72 LEU A N 1
ATOM 580 C CA . LEU A 1 72 ? -14.631 1.937 6.888 1.00 85.06 72 LEU A CA 1
ATOM 581 C C . LEU A 1 72 ? -15.114 1.662 5.459 1.00 85.06 72 LEU A C 1
ATOM 583 O O . LEU A 1 72 ? -15.020 0.536 4.971 1.00 85.06 72 LEU A O 1
ATOM 587 N N . LEU A 1 73 ? -15.569 2.713 4.774 1.00 83.81 73 LEU A N 1
ATOM 588 C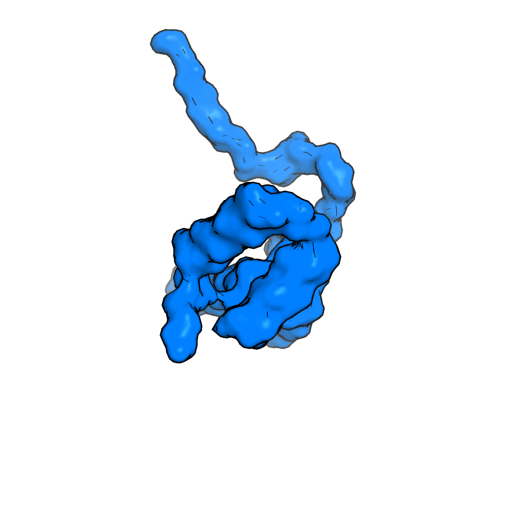 CA . LEU A 1 73 ? -15.828 2.684 3.336 1.00 83.81 73 LEU A CA 1
ATOM 589 C C . LEU A 1 73 ? -14.535 2.987 2.573 1.00 83.81 73 LEU A C 1
ATOM 591 O O . LEU A 1 73 ? -13.906 4.031 2.766 1.00 83.81 73 LEU A O 1
ATOM 595 N N . GLN A 1 74 ? -14.130 2.068 1.704 1.00 79.06 74 GLN A N 1
ATOM 596 C CA . GLN A 1 74 ? -12.933 2.207 0.890 1.00 79.06 74 GLN A CA 1
ATOM 597 C C . GLN A 1 74 ? -13.072 1.463 -0.444 1.00 79.06 74 GLN A C 1
ATOM 599 O O . GLN A 1 74 ? -13.774 0.463 -0.518 1.00 79.06 74 GLN A O 1
ATOM 604 N N . ASP A 1 75 ? -12.402 1.949 -1.495 1.00 76.38 75 ASP A N 1
ATOM 605 C CA . ASP A 1 75 ? -12.352 1.249 -2.786 1.00 76.38 75 ASP A CA 1
ATOM 606 C C . ASP A 1 75 ? -11.483 -0.031 -2.718 1.00 76.38 75 ASP A C 1
ATOM 608 O O . ASP A 1 75 ? -10.750 -0.254 -1.754 1.00 76.38 75 ASP A O 1
ATOM 612 N N . ASN A 1 76 ? -11.530 -0.874 -3.754 1.00 74.06 76 ASN A N 1
ATOM 613 C CA . ASN A 1 76 ? -10.760 -2.127 -3.816 1.00 74.06 76 ASN A CA 1
ATOM 614 C C . ASN A 1 76 ? -9.320 -1.951 -4.345 1.00 74.06 76 ASN A C 1
ATOM 616 O O . ASN A 1 76 ? -8.729 -2.899 -4.869 1.00 74.06 76 ASN A O 1
ATOM 620 N N . ALA A 1 77 ? -8.723 -0.755 -4.265 1.00 75.44 77 ALA A N 1
ATOM 621 C CA . ALA A 1 77 ? -7.364 -0.550 -4.760 1.00 75.44 77 ALA A CA 1
ATOM 622 C C . ALA A 1 77 ? -6.349 -1.450 -4.031 1.00 75.44 77 ALA A C 1
ATOM 624 O O . ALA A 1 77 ? -6.431 -1.684 -2.827 1.00 75.44 77 ALA A O 1
ATOM 625 N N . ARG A 1 78 ? -5.310 -1.891 -4.751 1.00 71.94 78 ARG A N 1
ATOM 626 C CA . ARG A 1 78 ? -4.262 -2.815 -4.264 1.00 71.94 78 ARG A CA 1
ATOM 627 C C . ARG A 1 78 ? -3.740 -2.590 -2.831 1.00 71.94 78 ARG A C 1
ATOM 629 O O . ARG A 1 78 ? -3.591 -3.585 -2.128 1.00 71.94 78 ARG A O 1
ATOM 636 N N . PRO A 1 79 ? -3.426 -1.363 -2.363 1.00 76.25 79 PRO A N 1
ATOM 637 C CA . PRO A 1 79 ? -2.942 -1.180 -0.994 1.00 76.25 79 PRO A CA 1
ATOM 638 C C . PRO A 1 79 ? -4.006 -1.438 0.079 1.00 76.25 79 PRO A C 1
ATOM 640 O O . PRO A 1 79 ? -3.644 -1.731 1.208 1.00 76.25 79 PRO A O 1
ATOM 643 N N . ARG A 1 80 ? -5.294 -1.353 -0.263 1.00 77.94 80 ARG A N 1
ATOM 644 C CA . ARG A 1 80 ? -6.431 -1.502 0.656 1.00 77.94 80 ARG A CA 1
ATOM 645 C C . ARG A 1 80 ? -6.783 -2.967 0.918 1.00 77.94 80 ARG A C 1
ATOM 647 O O . ARG A 1 80 ? -7.162 -3.323 2.026 1.00 77.94 80 ARG A O 1
ATOM 654 N N . VAL A 1 81 ? -6.555 -3.819 -0.082 1.00 78.56 81 VAL A N 1
ATOM 655 C CA . VAL A 1 81 ? -6.719 -5.285 -0.013 1.00 78.56 81 VAL A CA 1
ATOM 656 C C . VAL A 1 81 ? -5.412 -6.028 0.310 1.00 78.56 81 VAL A C 1
ATOM 658 O O . VAL A 1 81 ? -5.332 -7.250 0.211 1.00 78.56 81 VAL A O 1
ATOM 661 N N . GLY A 1 82 ? -4.347 -5.306 0.671 1.00 82.19 82 GLY A N 1
ATOM 662 C CA . GLY A 1 82 ? -3.066 -5.911 1.031 1.00 82.19 82 GLY A CA 1
ATOM 663 C C . GLY A 1 82 ? -3.138 -6.658 2.368 1.00 82.19 82 GLY A C 1
ATOM 664 O O . GLY A 1 82 ? -3.744 -6.170 3.317 1.00 82.19 82 GLY A O 1
ATOM 665 N N . LYS A 1 83 ? -2.446 -7.801 2.489 1.00 85.12 83 LYS A N 1
ATOM 666 C CA . LYS A 1 83 ? -2.456 -8.641 3.707 1.00 85.12 83 LYS A CA 1
ATOM 667 C C . LYS A 1 83 ? -2.183 -7.851 4.999 1.00 85.12 83 LYS A C 1
ATOM 669 O O . LYS A 1 83 ? -2.979 -7.907 5.925 1.00 85.12 83 LYS A O 1
ATOM 674 N N . LYS A 1 84 ? -1.115 -7.038 5.020 1.00 84.81 84 LYS A N 1
ATOM 675 C CA . LYS A 1 84 ? -0.768 -6.177 6.174 1.00 84.81 84 LYS A CA 1
ATOM 676 C C . LYS A 1 84 ? -1.880 -5.187 6.539 1.00 84.81 84 LYS A C 1
ATOM 678 O O . LYS A 1 84 ? -2.006 -4.799 7.694 1.00 84.81 84 LYS A O 1
ATOM 683 N N . THR A 1 85 ? -2.642 -4.725 5.553 1.00 85.88 85 THR A N 1
ATOM 684 C CA . THR A 1 85 ? -3.749 -3.791 5.760 1.00 85.88 85 THR A CA 1
ATOM 685 C C . THR A 1 85 ? -4.956 -4.502 6.353 1.00 85.88 85 THR A C 1
ATOM 687 O O . THR A 1 85 ? -5.531 -3.988 7.307 1.00 85.88 85 THR A O 1
ATOM 690 N N . LEU A 1 86 ? -5.289 -5.695 5.855 1.00 87.31 86 LEU A N 1
ATOM 691 C CA . LEU A 1 86 ? -6.360 -6.525 6.413 1.00 87.31 86 LEU A CA 1
ATOM 692 C C . LEU A 1 86 ? -6.069 -6.910 7.873 1.00 87.31 86 LEU A C 1
ATOM 694 O O . LEU A 1 86 ? -6.915 -6.680 8.732 1.00 87.31 86 LEU A O 1
ATOM 698 N N . GLU A 1 87 ? -4.846 -7.363 8.172 1.00 89.69 87 GLU A N 1
ATOM 699 C CA . GLU A 1 87 ? -4.393 -7.660 9.545 1.00 89.69 87 GLU A CA 1
ATOM 700 C C . GLU A 1 87 ? -4.530 -6.437 10.475 1.00 89.69 87 GLU A C 1
ATOM 702 O O . GLU A 1 87 ? -4.917 -6.546 11.641 1.00 89.69 87 GLU A O 1
ATOM 707 N N . LEU A 1 88 ? -4.231 -5.236 9.966 1.00 89.50 88 LEU A N 1
ATOM 708 C CA . LEU A 1 88 ? -4.347 -4.002 10.742 1.00 89.50 88 LEU A CA 1
ATOM 709 C C . LEU A 1 88 ? -5.809 -3.618 11.019 1.00 89.50 88 LEU A C 1
ATOM 711 O O . LEU A 1 88 ? -6.119 -3.163 12.122 1.00 89.50 88 LEU A O 1
ATOM 715 N N . LEU A 1 89 ? -6.695 -3.789 10.037 1.00 88.25 89 LEU A N 1
ATOM 716 C CA . LEU A 1 89 ? -8.125 -3.491 10.164 1.00 88.25 89 LEU A CA 1
ATOM 717 C C . LEU A 1 89 ? -8.814 -4.456 11.135 1.00 88.25 89 LEU A C 1
ATOM 719 O O . LEU A 1 89 ? -9.575 -4.009 11.996 1.00 88.25 89 LEU A O 1
ATOM 723 N N . GLU A 1 90 ? -8.456 -5.739 11.086 1.00 87.56 90 GLU A N 1
ATOM 724 C CA . GLU A 1 90 ? -8.895 -6.749 12.054 1.00 87.56 90 GLU A CA 1
ATOM 725 C C . GLU A 1 90 ? -8.457 -6.380 13.478 1.00 87.56 90 GLU A C 1
ATOM 727 O O . GLU A 1 90 ? -9.279 -6.317 14.395 1.00 87.56 90 GLU A O 1
ATOM 732 N N . LYS A 1 91 ? -7.182 -6.001 13.664 1.00 88.94 91 LYS A N 1
ATOM 733 C CA . LYS A 1 91 ? -6.668 -5.522 14.960 1.00 88.94 91 LYS A CA 1
ATOM 734 C C . LYS A 1 91 ? -7.422 -4.295 15.473 1.00 88.94 91 LYS A C 1
ATOM 736 O O . LYS A 1 91 ? -7.494 -4.055 16.681 1.00 88.94 91 LYS A O 1
ATOM 741 N N . PHE A 1 92 ? -7.952 -3.471 14.575 1.00 86.25 92 PHE A N 1
ATOM 742 C CA . PHE A 1 92 ? -8.744 -2.308 14.949 1.00 86.25 92 PHE A CA 1
ATOM 743 C C . PHE A 1 92 ? -10.213 -2.627 15.216 1.00 86.25 92 PHE A C 1
ATOM 745 O O . PHE A 1 92 ? -10.882 -1.753 15.771 1.00 86.25 92 PHE A O 1
ATOM 752 N N . ARG A 1 93 ? -10.676 -3.843 14.891 1.00 85.88 93 ARG A N 1
ATOM 753 C CA . ARG A 1 93 ? -12.092 -4.234 14.850 1.00 85.88 93 ARG A CA 1
ATOM 754 C C . ARG A 1 93 ? -12.910 -3.276 13.985 1.00 85.88 93 ARG A C 1
ATOM 756 O O . ARG A 1 93 ? -13.972 -2.809 14.389 1.00 85.88 93 ARG A O 1
ATOM 763 N N . TRP A 1 94 ? -12.344 -2.892 12.844 1.00 87.25 94 TRP A N 1
ATOM 764 C CA . TRP A 1 94 ? -13.025 -2.050 11.868 1.00 87.25 94 TRP A CA 1
ATOM 765 C C . TRP A 1 94 ? -13.665 -2.938 10.812 1.00 87.25 94 TRP A C 1
ATOM 767 O O . TRP A 1 94 ? -12.986 -3.760 10.199 1.00 87.25 94 TRP A O 1
ATOM 777 N N . GLU A 1 95 ? -14.961 -2.758 10.597 1.00 84.75 95 GLU A N 1
ATOM 778 C CA . GLU A 1 95 ? -15.684 -3.438 9.529 1.00 84.75 95 GLU A CA 1
ATOM 779 C C . GLU A 1 95 ? -15.389 -2.731 8.209 1.00 84.75 95 GLU A C 1
ATOM 781 O O . GLU A 1 95 ? -15.469 -1.506 8.113 1.00 84.75 95 GLU A O 1
ATOM 786 N N . VAL A 1 96 ? -15.015 -3.489 7.182 1.00 82.56 96 VAL A N 1
ATOM 787 C CA . VAL A 1 96 ? -14.788 -2.942 5.843 1.00 82.56 96 VAL A CA 1
ATOM 788 C C . VAL A 1 96 ? -16.046 -3.165 5.029 1.00 82.56 96 VAL A C 1
ATOM 790 O O . VAL A 1 96 ? -16.416 -4.309 4.768 1.00 82.56 96 VAL A O 1
ATOM 793 N N . LEU A 1 97 ? -16.688 -2.077 4.607 1.00 80.75 97 LEU A N 1
ATOM 794 C CA . LEU A 1 97 ? -17.814 -2.186 3.691 1.00 80.75 97 LEU A CA 1
ATOM 795 C C . LEU A 1 97 ? -17.272 -2.555 2.308 1.00 80.75 97 LEU A C 1
ATOM 797 O O . LEU A 1 97 ? -16.465 -1.815 1.741 1.00 80.75 97 LEU A O 1
ATOM 801 N N . GLN A 1 98 ? -17.673 -3.719 1.793 1.00 69.00 98 GLN A N 1
ATOM 802 C CA . GLN A 1 98 ? -17.243 -4.166 0.472 1.00 69.00 98 GLN A CA 1
ATOM 803 C C . GLN A 1 98 ? -17.838 -3.255 -0.601 1.00 69.00 98 GLN A C 1
ATOM 805 O O . GLN A 1 98 ? -19.042 -3.002 -0.611 1.00 69.00 98 GLN A O 1
ATOM 810 N N . HIS A 1 99 ? -16.990 -2.783 -1.514 1.00 65.81 99 HIS A N 1
ATOM 811 C CA . HIS A 1 99 ? -17.414 -2.013 -2.680 1.00 65.81 99 HIS A CA 1
ATOM 812 C C . HIS A 1 99 ? -17.341 -2.898 -3.929 1.00 65.81 99 HIS A C 1
ATOM 814 O O . HIS A 1 99 ? -16.322 -3.569 -4.114 1.00 65.81 99 HIS A O 1
ATOM 820 N N . PRO A 1 100 ? -18.353 -2.939 -4.809 1.00 67.19 100 PRO A N 1
ATOM 821 C CA . PRO A 1 100 ? -18.201 -3.573 -6.115 1.00 67.19 100 PRO A CA 1
ATOM 822 C C . PRO A 1 100 ? -17.071 -2.907 -6.933 1.00 67.19 100 PRO A C 1
ATOM 824 O O . PRO A 1 100 ? -16.858 -1.693 -6.842 1.00 67.19 100 PRO A O 1
ATOM 827 N N . PRO A 1 101 ? -16.305 -3.667 -7.739 1.00 65.88 101 PRO A N 1
ATOM 828 C CA . PRO A 1 101 ? -15.318 -3.085 -8.644 1.00 65.88 101 PRO A CA 1
ATOM 829 C C . PRO A 1 101 ? -15.994 -2.098 -9.610 1.00 65.88 101 PRO A C 1
ATOM 831 O O . PRO A 1 101 ? -16.954 -2.463 -10.276 1.00 65.88 101 PRO A O 1
ATOM 834 N N . TYR A 1 102 ? -15.464 -0.875 -9.714 1.00 60.12 102 TYR A N 1
ATOM 835 C CA . TYR A 1 102 ? -15.923 0.157 -10.657 1.00 60.12 102 TYR A CA 1
ATOM 836 C C . TYR A 1 102 ? -17.375 0.639 -10.483 1.00 60.12 102 TYR A C 1
ATOM 838 O O . TYR A 1 102 ? -18.085 0.822 -11.465 1.00 60.12 102 TYR A O 1
ATOM 846 N N . SER A 1 103 ? -17.792 0.949 -9.254 1.00 60.81 103 SER A N 1
ATOM 847 C CA . SER A 1 103 ? -18.958 1.822 -9.025 1.00 60.81 103 SER A CA 1
ATOM 848 C C . SER A 1 103 ? -18.499 3.238 -8.641 1.00 60.81 103 SER A C 1
ATOM 850 O O . SER A 1 103 ? -18.376 3.530 -7.447 1.00 60.81 103 SER A O 1
ATOM 852 N N . PRO A 1 104 ? -18.173 4.103 -9.624 1.00 60.84 104 PRO A N 1
ATOM 853 C CA . PRO A 1 104 ? -17.744 5.481 -9.374 1.00 60.84 104 PRO A CA 1
ATOM 854 C C . PRO A 1 104 ? -18.832 6.326 -8.695 1.00 60.84 104 PRO A C 1
ATOM 856 O O . PRO A 1 104 ? -18.502 7.265 -7.976 1.00 60.84 104 PRO A O 1
ATOM 859 N N . ASP A 1 105 ? -20.103 5.943 -8.837 1.00 63.84 105 ASP A N 1
ATOM 860 C CA . ASP A 1 105 ? -21.272 6.678 -8.328 1.00 63.84 105 ASP A CA 1
ATOM 861 C C . ASP A 1 105 ? -21.364 6.720 -6.790 1.00 63.84 105 ASP A C 1
ATOM 863 O O . ASP A 1 105 ? -22.103 7.523 -6.228 1.00 63.84 105 ASP A O 1
ATOM 867 N N . ILE A 1 106 ? -20.603 5.864 -6.098 1.00 56.22 106 ILE A N 1
ATOM 868 C CA . ILE A 1 106 ? -20.617 5.714 -4.629 1.00 56.22 106 ILE A CA 1
ATOM 869 C C . ILE A 1 106 ? -19.279 6.172 -4.015 1.00 56.22 106 ILE A C 1
ATOM 871 O O . ILE A 1 106 ? -19.169 6.417 -2.812 1.00 56.22 106 ILE A O 1
ATOM 875 N N . SER A 1 107 ? -18.234 6.334 -4.834 1.00 54.84 107 SER A N 1
ATOM 876 C CA . SER A 1 107 ? -16.956 6.893 -4.402 1.00 54.84 107 SER A CA 1
ATOM 877 C C . SER A 1 107 ? -16.935 8.386 -4.709 1.00 54.84 107 SER A C 1
ATOM 879 O O . SER A 1 107 ? -16.559 8.787 -5.807 1.00 54.84 107 SER A O 1
ATOM 881 N N . HIS A 1 108 ? -17.327 9.222 -3.746 1.00 53.75 108 HIS A N 1
ATOM 882 C CA . HIS A 1 108 ? -17.228 10.678 -3.867 1.00 53.75 108 HIS A CA 1
ATOM 883 C C . HIS A 1 108 ? -15.759 11.121 -3.962 1.00 53.75 108 HIS A C 1
ATOM 885 O O . HIS A 1 108 ? -15.136 11.528 -2.984 1.00 53.75 108 HIS A O 1
ATOM 891 N N . VAL A 1 109 ? -15.191 11.038 -5.160 1.00 50.09 109 VAL A N 1
ATOM 892 C CA . VAL A 1 109 ? -13.987 11.764 -5.552 1.00 50.09 109 VAL A CA 1
ATOM 893 C C . VAL A 1 109 ? -14.338 12.534 -6.816 1.00 50.09 109 VAL A C 1
ATOM 895 O O . VAL A 1 109 ? -13.835 12.259 -7.898 1.00 50.09 109 VAL A O 1
ATOM 898 N N . THR A 1 110 ? -15.259 13.486 -6.693 1.00 37.72 110 THR A N 1
ATOM 899 C CA . THR A 1 110 ? -15.449 14.505 -7.724 1.00 37.72 110 THR A CA 1
ATOM 900 C C . THR A 1 110 ? -14.316 15.526 -7.589 1.00 37.72 110 THR A C 1
ATOM 902 O O . THR A 1 110 ? -14.227 16.177 -6.542 1.00 37.72 110 THR A O 1
ATOM 905 N N . PRO A 1 111 ? -13.448 15.716 -8.599 1.00 41.62 111 PRO A N 1
ATOM 906 C CA . PRO A 1 111 ? -12.741 16.976 -8.724 1.00 41.62 111 PRO A CA 1
ATOM 907 C C . PRO A 1 111 ? -13.804 18.041 -8.991 1.00 41.62 111 PRO A C 1
ATOM 909 O O . PRO A 1 111 ? -14.647 17.872 -9.871 1.00 41.62 111 PRO A O 1
ATOM 912 N N . ILE A 1 112 ? -13.804 19.105 -8.193 1.00 42.09 112 ILE A N 1
ATOM 913 C CA . ILE A 1 112 ? -14.634 20.278 -8.454 1.00 42.09 112 ILE A CA 1
ATOM 914 C C . ILE A 1 112 ? -14.246 20.763 -9.851 1.00 42.09 112 ILE A C 1
ATOM 916 O O . ILE A 1 112 ? -13.118 21.202 -10.072 1.00 42.09 112 ILE A O 1
ATOM 920 N N . SER A 1 113 ? -15.168 20.576 -10.794 1.00 39.59 113 SER A N 1
ATOM 921 C CA . SER A 1 113 ? -15.076 21.070 -12.156 1.00 39.59 113 SER A CA 1
ATOM 922 C C . SER A 1 113 ? -14.868 22.576 -12.098 1.00 39.59 113 SER A C 1
ATOM 924 O O . SER A 1 113 ? -15.745 23.316 -11.663 1.00 39.59 113 SER A O 1
ATOM 926 N N . SER A 1 114 ? -13.700 23.020 -12.544 1.00 44.50 114 SER A N 1
ATOM 927 C CA . SER A 1 114 ? -13.526 24.352 -13.100 1.00 44.50 114 SER A CA 1
ATOM 928 C C . SER A 1 114 ? -14.459 24.503 -14.301 1.00 44.50 114 SER A C 1
ATOM 930 O O . SER A 1 114 ? -14.335 23.711 -15.235 1.00 44.50 114 SER A O 1
ATOM 932 N N . ALA A 1 115 ? -15.369 25.475 -14.267 1.00 33.50 115 ALA A N 1
ATOM 933 C CA . ALA A 1 115 ? -15.844 26.237 -15.429 1.00 33.50 115 ALA A CA 1
ATOM 934 C C . ALA A 1 115 ? -16.961 27.213 -15.009 1.00 33.50 115 ALA A C 1
ATOM 936 O O . ALA A 1 115 ? -17.649 26.938 -14.020 1.00 33.50 115 ALA A O 1
ATOM 937 N N . PRO A 1 116 ? -17.213 28.281 -15.784 1.00 54.62 116 PRO A N 1
ATOM 938 C CA . PRO A 1 116 ? -16.552 28.681 -17.033 1.00 54.62 116 PRO A CA 1
ATOM 939 C C . PRO A 1 116 ? -15.552 29.833 -16.871 1.00 54.62 116 PRO A C 1
ATOM 941 O O . PRO A 1 116 ? -15.723 30.662 -15.951 1.00 54.62 116 PRO A O 1
#

Organism: Araneus ventricosus (NCBI:txid182803)

Radius of gyration: 18.58 Å; chains: 1; bounding box: 44×38×46 Å

InterPro domains:
  IPR036397 Ribonuclease H superfamily [G3DSA:3.30.420.10] (9-112)
  IPR052709 Transposase-Methyltransferase Hybrid [PTHR46060] (43-107)

pLDDT: mean 78.35, std 13.85, range [33.5, 93.69]

Foldseek 3Di:
DFDLDPVRLVVLLVVVVVVVDDPVVSVVVQCVVQPCSRPLNVLLVVVLVVVVVVVVVCCVVPPPPLVVAAEDEDAPDSSCPDPVNVVSCVVSNHHYDDDPHPPVVPVPPDDPDDDD